Protein AF-A0A1M6B1M0-F1 (afdb_monomer)

Foldseek 3Di:
DAFLNDDAD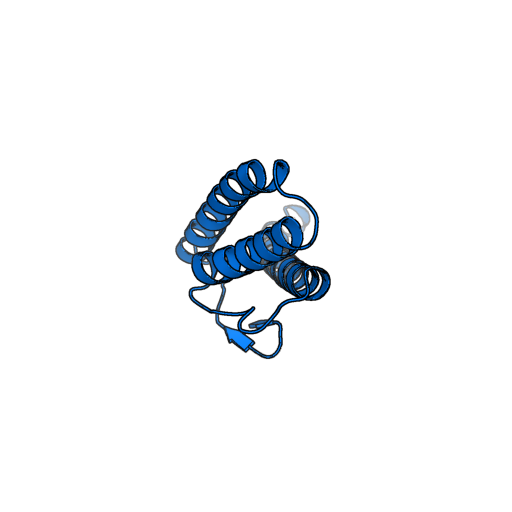AALVDPVLVVQLVVLVVVLVVLVVVLVVDDDLSSQQSLLVSLQSSCCRNGVDRRQVPPSGNVSSVVRVVVVVVVSVVNVVVVVVVVPVVVVD

pLDDT: mean 90.23, std 10.26, range [48.06, 97.62]

Solvent-accessible surface area (backbone atoms only — not comparable to full-atom values): 5712 Å² total; per-residue (Å²): 91,75,45,84,90,40,76,51,76,79,48,76,84,40,67,68,44,40,52,33,37,51,53,21,50,54,53,40,58,58,50,51,62,68,43,72,82,47,60,71,72,59,27,44,53,47,53,32,47,47,53,33,51,32,37,30,56,32,59,73,40,73,62,46,71,92,61,80,50,45,68,62,49,50,52,45,52,50,56,50,52,53,50,47,47,52,52,51,51,59,55,50,64,74,69,41,71,81,75,80,107

Organism: NCBI:txid1122934

Mean predicted aligned error: 5.0 Å

Sequence (101 aa):
MNINGIEFEFDSTDYLHMEKFEQAIDKMGETEKGLSELKGSAFIKGSVKMLADFFEDATGVKVLDGVTSYTKAQDCYYQLLDEVKRQKDTISAKYNPKRLR

Structure (mmCIF, N/CA/C/O backbone):
data_AF-A0A1M6B1M0-F1
#
_entry.id   AF-A0A1M6B1M0-F1
#
loop_
_atom_site.group_PDB
_atom_site.id
_atom_site.type_symbol
_atom_site.label_atom_id
_atom_site.label_alt_id
_atom_site.label_comp_id
_atom_site.label_asym_id
_atom_site.label_entity_id
_atom_site.label_seq_id
_atom_site.pdbx_PDB_ins_code
_atom_site.Cartn_x
_atom_site.Cartn_y
_atom_site.Cartn_z
_atom_site.occupancy
_atom_site.B_iso_or_equiv
_atom_site.auth_seq_id
_atom_site.auth_comp_id
_atom_site.auth_asym_id
_atom_site.auth_atom_id
_atom_site.pdbx_PDB_model_num
ATOM 1 N N . MET A 1 1 ? 5.750 -9.466 -8.560 1.00 90.06 1 MET A N 1
ATOM 2 C CA . MET A 1 1 ? 6.368 -9.261 -7.229 1.00 90.06 1 MET A CA 1
ATOM 3 C C . MET A 1 1 ? 5.600 -10.053 -6.173 1.00 90.06 1 MET A C 1
ATOM 5 O O . MET A 1 1 ? 4.511 -10.517 -6.481 1.00 90.06 1 MET A O 1
ATOM 9 N N . ASN A 1 2 ? 6.161 -10.249 -4.974 1.00 90.25 2 ASN A N 1
ATOM 10 C CA . ASN A 1 2 ? 5.520 -10.991 -3.880 1.00 90.25 2 ASN A CA 1
ATOM 11 C C . ASN A 1 2 ? 5.503 -10.123 -2.615 1.00 90.25 2 ASN A C 1
ATOM 13 O O . ASN A 1 2 ? 6.563 -9.695 -2.162 1.00 90.25 2 ASN A O 1
ATOM 17 N N . ILE A 1 3 ? 4.314 -9.858 -2.075 1.00 90.69 3 ILE A N 1
ATOM 18 C CA . ILE A 1 3 ? 4.119 -9.167 -0.794 1.00 90.69 3 ILE A CA 1
ATOM 19 C C . ILE A 1 3 ? 3.121 -9.979 0.019 1.00 90.69 3 ILE A C 1
ATOM 21 O O . ILE A 1 3 ? 2.111 -10.432 -0.512 1.00 90.69 3 ILE A O 1
ATOM 25 N N . ASN A 1 4 ? 3.395 -10.165 1.313 1.00 90.88 4 ASN A N 1
ATOM 26 C CA . ASN A 1 4 ? 2.534 -10.938 2.215 1.00 90.88 4 ASN A CA 1
ATOM 27 C C . ASN A 1 4 ? 2.244 -12.377 1.722 1.00 90.88 4 ASN A C 1
ATOM 29 O O . ASN A 1 4 ? 1.185 -12.935 1.991 1.00 90.88 4 ASN A O 1
ATOM 33 N N . GLY A 1 5 ? 3.167 -12.981 0.963 1.00 89.06 5 GLY A N 1
ATOM 34 C CA . GLY A 1 5 ? 2.970 -14.303 0.361 1.00 89.06 5 GLY A CA 1
ATOM 35 C C . GLY A 1 5 ? 2.018 -14.319 -0.840 1.00 89.06 5 GLY A C 1
ATOM 36 O O . GLY A 1 5 ? 1.734 -15.395 -1.361 1.00 89.06 5 GLY A O 1
ATOM 37 N N . ILE A 1 6 ? 1.542 -13.155 -1.289 1.00 91.94 6 ILE A N 1
ATOM 38 C CA . ILE A 1 6 ? 0.666 -12.994 -2.448 1.00 91.94 6 ILE A CA 1
ATOM 39 C C . ILE A 1 6 ? 1.498 -12.488 -3.622 1.00 91.94 6 ILE A C 1
ATOM 41 O O . ILE A 1 6 ? 2.168 -11.455 -3.543 1.00 91.94 6 ILE A O 1
ATOM 45 N N . GLU A 1 7 ? 1.444 -13.230 -4.724 1.00 91.44 7 GLU A N 1
ATOM 46 C CA . GLU A 1 7 ? 2.079 -12.846 -5.978 1.00 91.44 7 GLU A CA 1
ATOM 47 C C . GLU A 1 7 ? 1.119 -12.035 -6.842 1.00 91.44 7 GLU A C 1
ATOM 49 O O . GLU A 1 7 ? -0.029 -12.423 -7.057 1.00 91.44 7 GLU A O 1
ATOM 54 N N . PHE A 1 8 ? 1.605 -10.906 -7.348 1.00 91.38 8 PHE A N 1
ATOM 55 C CA . PHE A 1 8 ? 0.877 -10.063 -8.289 1.00 91.38 8 PHE A CA 1
ATOM 56 C C . PHE A 1 8 ? 1.840 -9.328 -9.219 1.00 91.38 8 PHE A C 1
ATOM 58 O O . PHE A 1 8 ? 3.043 -9.201 -8.951 1.00 91.38 8 PHE A O 1
ATOM 65 N N . GLU A 1 9 ? 1.305 -8.848 -10.333 1.00 89.75 9 GLU A N 1
ATOM 66 C CA . GLU A 1 9 ? 2.041 -8.068 -11.316 1.00 89.75 9 GLU A CA 1
ATOM 67 C C . GLU A 1 9 ? 1.825 -6.574 -11.069 1.00 89.75 9 GLU A C 1
ATOM 69 O O . GLU A 1 9 ? 0.696 -6.109 -10.940 1.00 89.75 9 GLU A O 1
ATOM 74 N N . PHE A 1 10 ? 2.924 -5.832 -10.968 1.00 91.31 10 PHE A N 1
ATOM 75 C CA . PHE A 1 10 ? 2.928 -4.377 -10.925 1.00 91.31 10 PHE A CA 1
ATOM 76 C C . PHE A 1 10 ? 4.209 -3.891 -11.597 1.00 91.31 10 PHE A C 1
ATOM 78 O O . PHE A 1 10 ? 5.314 -4.292 -11.213 1.00 91.31 10 PHE A O 1
ATOM 85 N N . ASP A 1 11 ? 4.042 -3.040 -12.600 1.00 90.38 11 ASP A N 1
ATOM 86 C CA . ASP A 1 11 ? 5.123 -2.494 -13.414 1.00 90.38 11 ASP A CA 1
ATOM 87 C C . ASP A 1 11 ? 5.062 -0.968 -13.351 1.00 90.38 11 ASP A C 1
ATOM 89 O O . ASP A 1 11 ? 4.191 -0.353 -13.956 1.00 90.38 11 ASP A O 1
ATOM 93 N N . SER A 1 12 ? 5.997 -0.347 -12.631 1.00 87.31 12 SER A N 1
ATOM 94 C CA . SER A 1 12 ? 6.082 1.110 -12.500 1.00 87.31 12 SER A CA 1
ATOM 95 C C . SER A 1 12 ? 6.546 1.802 -13.787 1.00 87.31 12 SER A C 1
ATOM 97 O O . SER A 1 12 ? 6.715 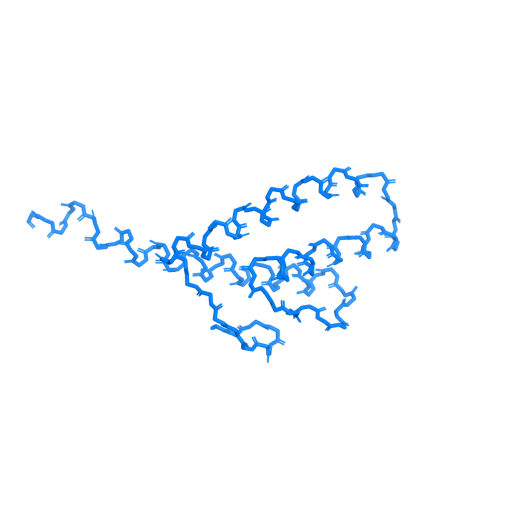3.022 -13.805 1.00 87.31 12 SER A O 1
ATOM 99 N N . THR A 1 13 ? 6.891 1.035 -14.819 1.00 86.69 13 THR A N 1
ATOM 100 C CA . THR A 1 13 ? 7.257 1.530 -16.148 1.00 86.69 13 THR A CA 1
ATOM 101 C C . THR A 1 13 ? 6.054 1.552 -17.093 1.00 86.69 13 THR A C 1
ATOM 103 O O . THR A 1 13 ? 6.089 2.263 -18.098 1.00 86.69 13 THR A O 1
ATOM 106 N N . ASP A 1 14 ? 4.974 0.849 -16.737 1.00 92.62 14 ASP A N 1
ATOM 107 C CA . ASP A 1 14 ? 3.675 0.937 -17.396 1.00 92.62 14 ASP A CA 1
ATOM 108 C C . ASP A 1 14 ? 2.905 2.156 -16.863 1.00 92.62 14 ASP A C 1
ATOM 110 O O . ASP A 1 14 ? 2.656 2.302 -15.661 1.00 92.62 14 ASP A O 1
ATOM 114 N N . TYR A 1 15 ? 2.512 3.049 -17.773 1.00 91.88 15 TYR A N 1
ATOM 115 C CA . TYR A 1 15 ? 1.792 4.267 -17.418 1.00 91.88 15 TYR A CA 1
ATOM 116 C C . TYR A 1 15 ? 0.413 3.977 -16.809 1.00 91.88 15 TYR A C 1
ATOM 118 O O . TYR A 1 15 ? -0.015 4.729 -15.941 1.00 91.88 15 TYR A O 1
ATOM 126 N N . LEU A 1 16 ? -0.264 2.889 -17.200 1.00 93.50 16 LEU A N 1
ATOM 127 C CA . LEU A 1 16 ? -1.577 2.525 -16.657 1.00 93.50 16 LEU A CA 1
ATOM 128 C C . LEU A 1 16 ? -1.472 2.057 -15.206 1.00 93.50 16 LEU A C 1
ATOM 130 O O . LEU A 1 16 ? -2.339 2.363 -14.388 1.00 93.50 16 LEU A O 1
ATOM 134 N N . HIS A 1 17 ? -0.419 1.310 -14.873 1.00 93.50 17 HIS A N 1
ATOM 135 C CA . HIS A 1 17 ? -0.155 0.902 -13.494 1.00 93.50 17 HIS A CA 1
ATOM 136 C C . HIS A 1 17 ? 0.209 2.103 -12.624 1.00 93.50 17 HIS A C 1
ATOM 138 O O . HIS A 1 17 ? -0.294 2.223 -11.508 1.00 93.50 17 HIS A O 1
ATOM 144 N N . MET A 1 18 ? 1.023 3.022 -13.147 1.00 94.31 18 MET A N 1
ATOM 145 C CA . MET A 1 18 ? 1.366 4.252 -12.435 1.00 94.31 18 MET A CA 1
ATOM 146 C C . MET A 1 18 ? 0.165 5.181 -12.244 1.00 94.31 18 MET A C 1
ATOM 148 O O . MET A 1 18 ? 0.008 5.724 -11.157 1.00 94.31 18 MET A O 1
ATOM 152 N N . GLU A 1 19 ? -0.716 5.314 -13.236 1.00 95.00 19 GLU A N 1
ATOM 153 C CA . GLU A 1 19 ? -1.931 6.125 -13.118 1.00 95.00 19 GLU A CA 1
ATOM 154 C C . GLU A 1 19 ? -2.862 5.581 -12.022 1.00 95.00 19 GLU A C 1
ATOM 156 O O . GLU A 1 19 ? -3.318 6.336 -11.164 1.00 95.00 19 GLU A O 1
ATOM 161 N N . LYS A 1 20 ? -3.086 4.260 -11.980 1.00 95.44 20 LYS A N 1
ATOM 162 C CA . LYS A 1 20 ? -3.862 3.620 -10.901 1.00 95.44 20 LYS A CA 1
ATOM 163 C C . LYS A 1 20 ? -3.209 3.798 -9.536 1.00 95.44 20 LYS A C 1
ATOM 165 O O . LYS A 1 20 ? -3.896 4.046 -8.550 1.00 95.44 20 LYS A O 1
ATOM 170 N N . PHE A 1 21 ? -1.886 3.675 -9.474 1.00 95.31 21 PHE A N 1
ATOM 171 C CA . PHE A 1 21 ? -1.124 3.869 -8.247 1.00 95.31 21 PHE A CA 1
ATOM 172 C C . PHE A 1 21 ? -1.250 5.306 -7.720 1.00 95.31 21 PHE A C 1
ATOM 174 O O . PHE A 1 21 ? -1.491 5.499 -6.531 1.00 95.31 21 PHE A O 1
ATOM 181 N N . GLU A 1 22 ? -1.138 6.312 -8.589 1.00 95.44 22 GLU A N 1
ATOM 182 C CA . GLU A 1 22 ? -1.311 7.725 -8.229 1.00 95.44 22 GLU A CA 1
ATOM 183 C C . GLU A 1 22 ? -2.743 8.014 -7.760 1.00 95.44 22 GLU A C 1
ATOM 185 O O . GLU A 1 22 ? -2.930 8.582 -6.685 1.00 95.44 22 GLU A O 1
ATOM 190 N N . GLN A 1 23 ? -3.754 7.517 -8.481 1.00 96.38 23 GLN A N 1
ATOM 191 C CA . GLN A 1 23 ? -5.159 7.624 -8.067 1.00 96.38 23 GLN A CA 1
ATOM 192 C C . GLN A 1 23 ? -5.414 6.970 -6.699 1.00 96.38 23 GLN A C 1
ATOM 194 O O . GLN A 1 23 ? -6.149 7.514 -5.870 1.00 96.38 23 GLN A O 1
ATOM 199 N N . ALA A 1 24 ? -4.793 5.816 -6.437 1.00 96.69 24 ALA A N 1
ATOM 200 C CA . ALA A 1 24 ? -4.891 5.135 -5.152 1.00 96.69 24 ALA A CA 1
ATOM 201 C C . ALA A 1 24 ? -4.230 5.944 -4.021 1.00 96.69 24 ALA A C 1
ATOM 203 O O . ALA A 1 24 ? -4.778 5.997 -2.920 1.00 96.69 24 ALA A O 1
ATOM 204 N N . ILE A 1 25 ? -3.095 6.610 -4.277 1.00 95.50 25 ILE A N 1
ATOM 205 C CA . ILE A 1 25 ? -2.459 7.520 -3.308 1.00 95.50 25 ILE A CA 1
ATOM 206 C C . ILE A 1 25 ? -3.373 8.703 -2.986 1.00 95.50 25 ILE A C 1
ATOM 208 O O . ILE A 1 25 ? -3.564 9.015 -1.808 1.00 95.50 25 ILE A O 1
ATOM 212 N N . ASP A 1 26 ? -3.957 9.343 -3.998 1.00 96.06 26 ASP A N 1
ATOM 213 C CA . ASP A 1 26 ? -4.834 10.498 -3.793 1.00 96.06 26 ASP A CA 1
ATOM 214 C C . ASP A 1 26 ? -6.047 10.118 -2.933 1.00 96.06 26 ASP A C 1
ATOM 216 O O . ASP A 1 26 ? -6.336 10.759 -1.917 1.00 96.06 26 ASP A O 1
ATOM 220 N N . LYS A 1 27 ? -6.697 8.997 -3.267 1.00 95.62 27 LYS A N 1
ATOM 221 C CA . LYS A 1 27 ? -7.819 8.446 -2.496 1.00 95.62 27 LYS A CA 1
ATOM 222 C C . LYS A 1 27 ? -7.415 8.051 -1.072 1.00 95.62 27 LYS A C 1
ATOM 224 O O . LYS A 1 27 ? -8.188 8.243 -0.127 1.00 95.62 27 LYS A O 1
ATOM 229 N N . MET A 1 28 ? -6.206 7.518 -0.891 1.00 95.25 28 MET A N 1
ATOM 230 C CA . MET A 1 28 ? -5.660 7.216 0.432 1.00 95.25 28 MET A CA 1
ATOM 231 C C . MET A 1 28 ? -5.529 8.494 1.272 1.00 95.25 28 MET A C 1
ATOM 233 O O . MET A 1 28 ? -5.975 8.511 2.418 1.00 95.25 28 MET A O 1
ATOM 237 N N . GLY A 1 29 ? -5.009 9.581 0.694 1.00 93.56 29 GLY A N 1
ATOM 238 C CA . GLY A 1 29 ? -4.884 10.876 1.369 1.00 93.56 29 GLY A CA 1
ATOM 239 C C . GLY A 1 29 ? -6.230 11.514 1.736 1.00 93.56 29 GLY A C 1
ATOM 240 O O . GLY A 1 29 ? -6.351 12.168 2.774 1.00 93.56 29 GLY A O 1
ATOM 241 N N . GLU A 1 30 ? -7.275 11.312 0.931 1.00 93.69 30 GLU A N 1
ATOM 242 C CA . GLU A 1 30 ? -8.642 11.710 1.298 1.00 93.69 30 GLU A CA 1
ATOM 243 C C . GLU A 1 30 ? -9.194 10.878 2.462 1.00 93.69 30 GLU A C 1
ATOM 245 O O . GLU A 1 30 ? -9.779 11.426 3.399 1.00 93.69 30 GLU A O 1
ATOM 250 N N . THR A 1 31 ? -8.958 9.566 2.434 1.00 93.38 31 THR A N 1
ATOM 251 C CA . THR A 1 31 ? -9.397 8.637 3.484 1.00 93.38 31 THR A CA 1
ATOM 252 C C . THR A 1 31 ? -8.709 8.937 4.816 1.00 93.38 31 THR A C 1
ATOM 254 O O . THR A 1 31 ? -9.362 8.947 5.862 1.00 93.38 31 THR A O 1
ATOM 257 N N . GLU A 1 32 ? -7.413 9.257 4.790 1.00 92.56 32 GLU A N 1
ATOM 258 C CA . GLU A 1 32 ? -6.618 9.596 5.973 1.00 92.56 32 GLU A CA 1
ATOM 259 C C . GLU A 1 32 ? -7.206 10.784 6.748 1.00 92.56 32 GLU A C 1
ATOM 261 O O . GLU A 1 32 ? -7.282 10.746 7.980 1.00 92.56 32 GLU A O 1
ATOM 266 N N . LYS A 1 33 ? -7.719 11.806 6.046 1.00 91.62 33 LYS A N 1
ATOM 267 C CA . LYS A 1 33 ? -8.374 12.964 6.681 1.00 91.62 33 LYS A CA 1
ATOM 268 C C . LYS A 1 33 ? -9.556 12.534 7.551 1.00 91.62 33 LYS A C 1
ATOM 270 O O . LYS A 1 33 ? -9.690 13.020 8.673 1.00 91.62 33 LYS 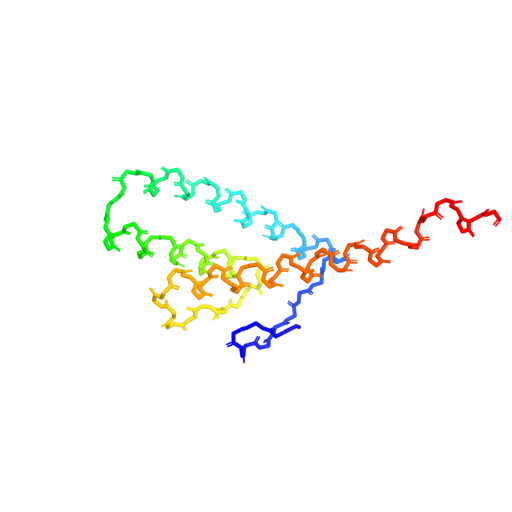A O 1
ATOM 275 N N . GLY A 1 34 ? -10.364 11.586 7.073 1.00 90.19 34 GLY A N 1
ATOM 276 C CA . GLY A 1 34 ? -11.506 11.039 7.813 1.00 90.19 34 GLY A CA 1
ATOM 277 C C . GLY A 1 34 ? -11.116 10.142 8.993 1.00 90.19 34 GLY A C 1
ATOM 278 O O . GLY A 1 34 ? -11.881 10.010 9.947 1.00 90.19 34 GLY A O 1
ATOM 279 N N . LEU A 1 35 ? -9.918 9.550 8.977 1.00 91.81 35 LEU A N 1
ATOM 280 C CA . LEU A 1 35 ? -9.430 8.722 10.084 1.00 91.81 35 LEU A CA 1
ATOM 281 C C . LEU A 1 35 ? -9.004 9.545 11.301 1.00 91.81 35 LEU A C 1
ATOM 283 O O . LEU A 1 35 ? -9.047 9.025 12.415 1.00 91.81 35 LEU A O 1
ATOM 287 N N .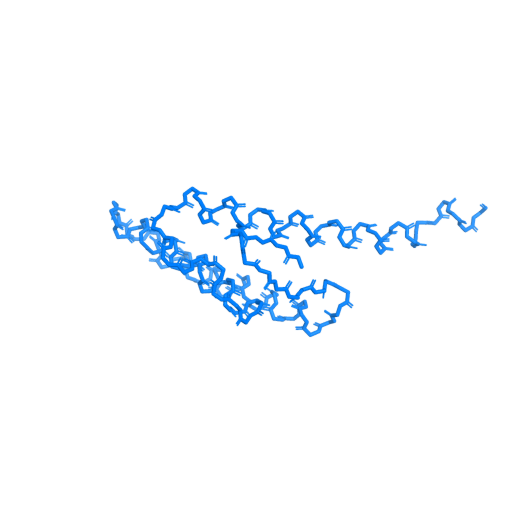 SER A 1 36 ? -8.619 10.810 11.110 1.00 84.88 36 SER A N 1
ATOM 288 C CA . SER A 1 36 ? -8.089 11.675 12.176 1.00 84.88 36 SER A CA 1
ATOM 289 C C . SER A 1 36 ? -9.054 11.901 13.353 1.00 84.88 36 SER A C 1
ATOM 291 O O . SER A 1 36 ? -8.617 12.169 14.473 1.00 84.88 36 SER A O 1
ATOM 293 N N . GLU A 1 37 ? -10.359 11.734 13.130 1.00 88.50 37 GLU A N 1
ATOM 294 C CA . GLU A 1 37 ? -11.399 11.880 14.155 1.00 88.50 37 GLU A CA 1
ATOM 295 C C . GLU A 1 37 ? -11.645 10.587 14.959 1.00 88.50 37 GLU A C 1
ATOM 297 O O . GLU A 1 37 ? -12.280 10.609 16.019 1.00 88.50 37 GLU A O 1
ATOM 302 N N . LEU A 1 38 ? -11.133 9.446 14.486 1.00 92.31 38 LEU A N 1
ATOM 303 C CA . LEU A 1 38 ? -11.331 8.137 15.107 1.00 92.31 38 LEU A CA 1
ATOM 304 C C . LEU A 1 38 ? -10.306 7.871 16.218 1.00 92.31 38 LEU A C 1
ATOM 306 O O . LEU A 1 38 ? -9.196 8.398 16.231 1.00 92.31 38 LEU A O 1
ATOM 310 N N . LYS A 1 39 ? -10.663 6.998 17.170 1.00 92.25 39 LYS A N 1
ATOM 311 C CA . LYS A 1 39 ? -9.791 6.613 18.294 1.00 92.25 39 LYS A CA 1
ATOM 312 C C . LYS A 1 39 ? -9.765 5.104 18.511 1.00 92.25 39 LYS A C 1
ATOM 314 O O . LYS A 1 39 ? -10.707 4.390 18.166 1.00 92.25 39 LYS A O 1
ATOM 319 N N . GLY A 1 40 ? -8.685 4.625 19.130 1.00 92.12 40 GLY A N 1
ATOM 320 C CA . GLY A 1 40 ? -8.549 3.237 19.576 1.00 92.12 40 GLY A CA 1
ATOM 321 C C . GLY A 1 40 ? -8.691 2.224 18.438 1.00 92.12 40 GLY A C 1
ATOM 322 O O . GLY A 1 40 ? -8.093 2.378 17.376 1.00 92.12 40 GLY A O 1
ATOM 323 N N . SER A 1 41 ? -9.495 1.181 18.649 1.00 93.69 41 SER A N 1
ATOM 324 C CA . SER A 1 41 ? -9.681 0.099 17.672 1.00 93.69 41 SER A CA 1
ATOM 325 C C . SER A 1 41 ? -10.310 0.560 16.353 1.00 93.69 41 SER A C 1
ATOM 327 O O . SER A 1 41 ? -9.998 -0.012 15.310 1.00 93.69 41 SER A O 1
ATOM 329 N N . ALA A 1 42 ? -11.153 1.599 16.372 1.00 94.25 42 ALA A N 1
ATOM 330 C CA . ALA A 1 42 ? -11.765 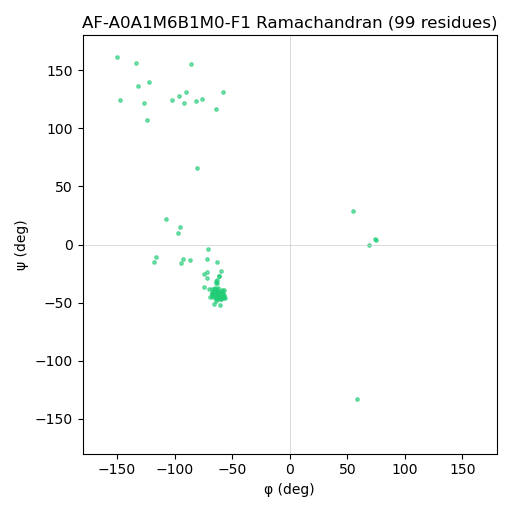2.151 15.164 1.00 94.25 42 ALA A CA 1
ATOM 331 C C . ALA A 1 42 ? -10.723 2.817 14.259 1.00 94.25 42 ALA A C 1
ATOM 333 O O . ALA A 1 42 ? -10.740 2.590 13.051 1.00 94.25 42 ALA A O 1
ATOM 334 N N . PHE A 1 43 ? -9.782 3.562 14.853 1.00 95.31 43 PHE A N 1
ATOM 335 C CA . PHE A 1 43 ? -8.656 4.147 14.127 1.00 95.31 43 PHE A CA 1
ATOM 336 C C . PHE A 1 43 ? -7.808 3.051 13.475 1.00 95.31 43 PHE A C 1
ATOM 338 O O . PHE A 1 43 ? -7.644 3.054 12.264 1.00 95.31 43 PHE A O 1
ATOM 345 N N . ILE A 1 44 ? -7.380 2.043 14.245 1.00 95.44 44 ILE A N 1
ATOM 346 C CA . ILE A 1 44 ? -6.551 0.941 13.727 1.00 95.44 44 ILE A CA 1
ATOM 347 C C . ILE A 1 44 ? -7.253 0.177 12.599 1.00 95.44 44 ILE A C 1
ATOM 349 O O . ILE A 1 44 ? -6.645 -0.081 11.561 1.00 95.44 44 ILE A O 1
ATOM 353 N N . LYS A 1 45 ? -8.537 -0.163 12.770 1.00 95.94 45 LYS A N 1
ATOM 354 C CA . LYS A 1 45 ? -9.322 -0.836 11.727 1.00 95.94 45 LYS A CA 1
ATOM 355 C C . LYS A 1 45 ? -9.439 0.030 10.472 1.00 95.94 45 LYS A C 1
ATOM 357 O O . LYS A 1 45 ? -9.319 -0.494 9.369 1.00 95.94 45 LYS A O 1
ATOM 362 N N . GLY A 1 46 ? -9.664 1.331 10.643 1.00 96.19 46 GLY A N 1
ATOM 363 C CA . GLY A 1 46 ? -9.714 2.292 9.549 1.00 96.19 46 GLY A CA 1
ATOM 364 C C . GLY A 1 46 ? -8.383 2.400 8.806 1.00 96.19 46 GLY A C 1
ATOM 365 O O . GLY A 1 46 ? -8.374 2.316 7.585 1.00 96.19 46 GLY A O 1
ATOM 366 N N . SER A 1 47 ? -7.259 2.476 9.522 1.00 95.94 47 SER A N 1
ATOM 367 C CA . SER A 1 47 ? -5.918 2.531 8.927 1.00 95.94 47 S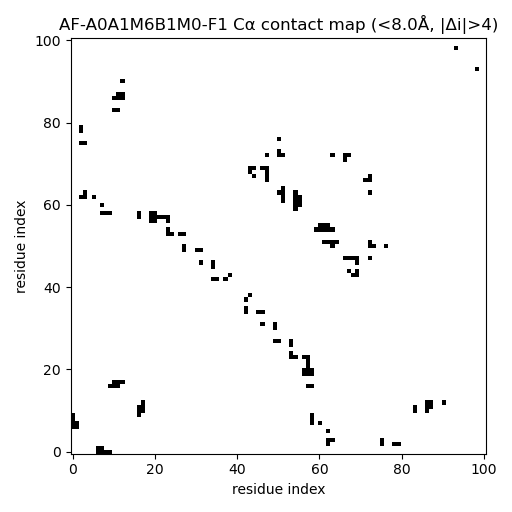ER A CA 1
ATOM 368 C C . SER A 1 47 ? -5.556 1.251 8.171 1.00 95.94 47 SER A C 1
ATOM 370 O O . SER A 1 47 ? -5.024 1.321 7.068 1.00 95.94 47 SER A O 1
ATOM 372 N N . VAL A 1 48 ? -5.871 0.072 8.722 1.00 97.00 48 VAL A N 1
ATOM 373 C CA . VAL A 1 48 ? -5.666 -1.210 8.020 1.00 97.00 48 VAL A CA 1
ATOM 374 C C . VAL A 1 48 ? -6.528 -1.282 6.764 1.00 97.00 48 VAL A C 1
ATOM 376 O O . VAL A 1 48 ? -6.031 -1.661 5.708 1.00 97.00 48 VAL A O 1
ATOM 379 N N . LYS A 1 49 ? -7.804 -0.887 6.862 1.00 96.50 49 LYS A N 1
ATOM 380 C CA . LYS A 1 49 ? -8.707 -0.860 5.710 1.00 96.50 49 LYS A CA 1
ATOM 381 C C . LYS A 1 49 ? -8.221 0.109 4.634 1.00 96.50 49 LYS A C 1
ATOM 383 O O . LYS A 1 49 ? -8.235 -0.255 3.471 1.00 96.50 49 LYS A O 1
ATOM 388 N N . MET A 1 50 ? -7.767 1.297 5.018 1.00 97.31 50 MET A N 1
ATOM 389 C CA . MET A 1 50 ? -7.216 2.286 4.094 1.00 97.31 50 MET A CA 1
ATOM 390 C C . MET A 1 50 ? -6.040 1.709 3.294 1.00 97.31 50 MET A C 1
ATOM 392 O O . MET A 1 50 ? -6.004 1.854 2.077 1.00 97.31 50 MET A O 1
ATOM 396 N N . LEU A 1 51 ? -5.116 1.001 3.955 1.00 97.50 51 LEU A N 1
ATOM 397 C CA . LEU A 1 51 ? -4.008 0.330 3.268 1.00 97.50 51 LEU A CA 1
ATOM 398 C C . LEU A 1 51 ? -4.489 -0.833 2.387 1.00 97.50 51 LEU A C 1
ATOM 400 O O . LEU A 1 51 ? -3.959 -1.026 1.297 1.00 97.50 51 LEU A O 1
ATOM 404 N N . ALA A 1 52 ? -5.486 -1.604 2.829 1.00 96.75 52 ALA A N 1
ATOM 405 C CA . ALA A 1 52 ? -6.051 -2.696 2.035 1.00 96.75 52 ALA A CA 1
ATOM 406 C C . ALA A 1 52 ? -6.730 -2.179 0.759 1.00 96.75 52 ALA A C 1
ATOM 408 O O . ALA A 1 52 ? -6.456 -2.691 -0.324 1.00 96.75 52 ALA A O 1
ATOM 409 N N . ASP A 1 53 ? -7.543 -1.130 0.887 1.00 97.06 53 ASP A N 1
ATOM 410 C CA . ASP A 1 53 ? -8.213 -0.473 -0.233 1.00 97.06 53 ASP A CA 1
ATOM 411 C C . ASP A 1 53 ? -7.170 0.105 -1.207 1.00 97.06 53 ASP A C 1
ATOM 413 O O . ASP A 1 53 ? -7.287 -0.104 -2.409 1.00 97.06 53 ASP A O 1
ATOM 417 N N . PHE A 1 54 ? -6.090 0.719 -0.702 1.00 97.62 54 PHE A N 1
ATOM 418 C CA . PHE A 1 54 ? -4.973 1.178 -1.534 1.00 97.62 54 PHE A CA 1
ATOM 419 C C . PHE A 1 54 ? -4.356 0.045 -2.373 1.00 97.62 54 PHE A C 1
ATOM 421 O O . PHE A 1 54 ? -4.130 0.227 -3.567 1.00 97.62 54 PHE A O 1
ATOM 428 N N . PHE A 1 55 ? -4.098 -1.130 -1.786 1.00 96.12 55 PHE A N 1
ATOM 429 C CA . PHE A 1 55 ? -3.560 -2.270 -2.538 1.00 96.12 55 PHE A CA 1
ATOM 430 C C . PHE A 1 55 ? -4.531 -2.751 -3.618 1.00 96.12 55 PHE A C 1
ATOM 432 O O . PHE A 1 55 ? -4.106 -2.995 -4.749 1.00 96.12 55 PHE A O 1
ATOM 439 N N . GLU A 1 56 ? -5.818 -2.865 -3.289 1.00 95.94 56 GLU A N 1
ATOM 440 C CA . GLU A 1 56 ? -6.846 -3.276 -4.2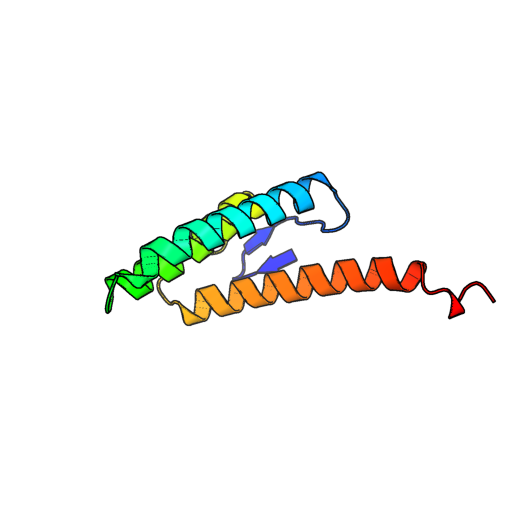48 1.00 95.94 56 GLU A CA 1
ATOM 441 C C . GLU A 1 56 ? -6.989 -2.264 -5.392 1.00 95.94 56 GLU A C 1
ATOM 443 O O . GLU A 1 56 ? -7.049 -2.666 -6.550 1.00 95.94 56 GLU A O 1
ATOM 448 N N . ASP A 1 57 ? -6.968 -0.965 -5.097 1.00 95.38 57 ASP A N 1
ATOM 449 C CA . ASP A 1 57 ? -7.079 0.092 -6.104 1.00 95.38 57 ASP A CA 1
ATOM 450 C C . ASP A 1 57 ? -5.822 0.170 -6.993 1.00 95.38 57 ASP A C 1
ATOM 452 O O . ASP A 1 57 ? -5.925 0.242 -8.220 1.00 95.38 57 ASP A O 1
ATOM 456 N N . ALA A 1 58 ? -4.628 0.113 -6.394 1.00 94.50 58 ALA A N 1
ATOM 457 C CA . ALA A 1 58 ? -3.363 0.262 -7.113 1.00 94.50 58 ALA A CA 1
ATOM 458 C C . ALA A 1 58 ? -2.993 -0.977 -7.943 1.00 94.50 58 ALA A C 1
ATOM 460 O O . ALA A 1 58 ? -2.412 -0.853 -9.020 1.00 94.50 58 ALA A O 1
ATOM 461 N N . THR A 1 59 ? -3.300 -2.178 -7.440 1.00 92.69 59 THR A N 1
ATOM 462 C CA . THR A 1 59 ? -2.819 -3.448 -8.020 1.00 92.69 59 THR A CA 1
ATOM 463 C C . THR A 1 59 ? -3.940 -4.355 -8.525 1.00 92.69 59 THR A C 1
ATOM 465 O O . THR A 1 59 ? -3.678 -5.300 -9.264 1.00 92.69 59 THR A O 1
ATOM 468 N N . GLY A 1 60 ? -5.194 -4.100 -8.141 1.00 92.88 60 GLY A N 1
ATOM 469 C CA . GLY A 1 60 ? -6.321 -5.002 -8.396 1.00 92.88 60 GLY A CA 1
ATOM 470 C C . GLY A 1 60 ? -6.347 -6.244 -7.497 1.00 92.88 60 GLY A C 1
ATOM 471 O O . GLY A 1 60 ? -7.197 -7.112 -7.696 1.00 92.88 60 GLY A O 1
ATOM 472 N N . VAL A 1 61 ? -5.427 -6.363 -6.530 1.00 94.00 61 VAL A N 1
ATOM 473 C CA . VAL A 1 61 ? -5.229 -7.576 -5.724 1.00 94.00 61 VAL A CA 1
ATOM 474 C C . VAL A 1 61 ? -5.392 -7.299 -4.231 1.00 94.00 61 VAL A C 1
ATOM 476 O O . VAL A 1 61 ? -4.902 -6.309 -3.690 1.00 94.00 61 VAL A O 1
ATOM 479 N N . LYS A 1 62 ? -6.042 -8.238 -3.537 1.00 94.25 62 LYS A N 1
ATOM 480 C CA . LYS A 1 62 ? -6.299 -8.194 -2.090 1.00 94.25 62 LYS A CA 1
ATOM 481 C C . LYS A 1 62 ? -5.085 -8.631 -1.267 1.00 94.25 62 LYS A C 1
ATOM 483 O O . LYS A 1 62 ? -5.113 -9.659 -0.597 1.00 94.25 62 LYS A O 1
ATOM 488 N N . VAL A 1 63 ? -4.004 -7.855 -1.313 1.00 93.06 63 VAL A N 1
ATOM 489 C CA . VAL A 1 63 ? -2.724 -8.195 -0.650 1.00 93.06 63 VAL A CA 1
ATOM 490 C C . VAL A 1 63 ? -2.855 -8.316 0.878 1.00 93.06 63 VAL A C 1
ATOM 492 O O . VAL A 1 63 ? -2.109 -9.054 1.523 1.00 93.06 63 VAL A O 1
ATOM 495 N N . LEU A 1 64 ? -3.815 -7.609 1.475 1.00 94.88 64 LEU A N 1
ATOM 496 C CA . LEU A 1 64 ? -4.015 -7.545 2.925 1.00 94.88 64 LEU A CA 1
ATOM 497 C C . LEU A 1 64 ? -5.249 -8.318 3.413 1.00 94.88 64 LEU A C 1
ATOM 499 O O . LEU A 1 64 ? -5.751 -8.038 4.503 1.00 94.88 64 LEU A O 1
ATOM 503 N N . ASP A 1 65 ? -5.742 -9.293 2.642 1.00 93.00 65 ASP A N 1
ATOM 504 C CA . ASP A 1 65 ? -6.892 -10.095 3.070 1.00 93.00 65 ASP A CA 1
ATOM 505 C C . ASP A 1 65 ? -6.615 -10.812 4.406 1.00 93.00 65 ASP A C 1
ATOM 507 O O . ASP A 1 65 ? -5.551 -11.393 4.631 1.00 93.00 65 ASP A O 1
ATOM 511 N N . GLY A 1 66 ? -7.558 -10.705 5.342 1.00 91.44 66 GLY A N 1
ATOM 512 C CA . GLY A 1 66 ? -7.424 -11.229 6.705 1.00 91.44 66 GLY A CA 1
ATOM 513 C C . GLY A 1 66 ? -6.398 -10.524 7.610 1.00 91.44 66 GLY A C 1
ATOM 514 O O . GLY A 1 66 ? -6.268 -10.895 8.781 1.00 91.44 66 GLY A O 1
ATOM 515 N N . VAL A 1 67 ? -5.682 -9.497 7.137 1.00 93.94 67 VAL A N 1
ATOM 516 C CA . VAL A 1 67 ? -4.735 -8.740 7.969 1.00 93.94 67 VAL A CA 1
ATOM 517 C C . VAL A 1 67 ? -5.501 -7.790 8.889 1.00 93.94 67 VAL A C 1
ATOM 519 O O . VAL A 1 67 ? -6.295 -6.968 8.450 1.00 93.94 67 VAL A O 1
ATOM 522 N N . THR A 1 68 ? -5.246 -7.884 10.195 1.00 94.12 68 THR A N 1
ATOM 523 C CA . THR A 1 68 ? -5.866 -7.021 11.223 1.00 94.12 68 THR A CA 1
ATOM 524 C C . THR A 1 68 ? -4.860 -6.136 11.959 1.00 94.12 68 THR A C 1
ATOM 526 O O . THR A 1 68 ? -5.243 -5.230 12.697 1.00 94.12 68 THR A O 1
ATOM 529 N N . SER A 1 69 ? -3.565 -6.394 11.768 1.00 95.44 69 SER A N 1
ATOM 530 C CA . SER A 1 69 ? -2.475 -5.636 12.379 1.00 95.44 69 SER A CA 1
ATOM 531 C C . SER A 1 69 ? -2.049 -4.499 11.459 1.00 95.44 69 SER A C 1
ATOM 533 O O . SER A 1 69 ? -1.601 -4.747 10.340 1.00 95.44 69 SER A O 1
ATOM 535 N N . TYR A 1 70 ? -2.129 -3.265 11.960 1.00 94.94 70 TYR A N 1
ATOM 536 C CA . TYR A 1 70 ? -1.646 -2.087 11.240 1.00 94.94 70 TYR A CA 1
ATOM 537 C C . TYR A 1 70 ? -0.162 -2.191 10.889 1.00 94.94 70 TYR A C 1
ATOM 539 O O . TYR A 1 70 ? 0.199 -1.940 9.749 1.00 94.94 70 TYR A O 1
ATOM 547 N N . THR A 1 71 ? 0.684 -2.637 11.821 1.00 96.12 71 THR A N 1
ATOM 548 C CA . THR A 1 71 ? 2.125 -2.789 11.571 1.00 96.12 71 THR A CA 1
ATOM 549 C C . THR A 1 71 ? 2.394 -3.723 10.394 1.00 96.12 71 THR A C 1
ATOM 551 O O . THR A 1 71 ? 3.132 -3.358 9.492 1.00 96.12 71 THR A O 1
AT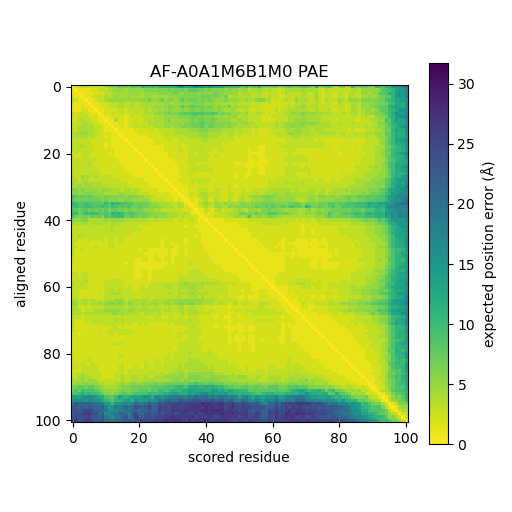OM 554 N N . LYS A 1 72 ? 1.715 -4.878 10.328 1.00 95.25 72 LYS A N 1
ATOM 555 C CA . LYS A 1 72 ? 1.858 -5.793 9.184 1.00 95.25 72 LYS A CA 1
ATOM 556 C C . LYS A 1 72 ? 1.388 -5.167 7.871 1.00 95.25 72 LYS A C 1
ATOM 558 O O . LYS A 1 72 ? 2.046 -5.334 6.850 1.00 95.25 72 LYS A O 1
ATOM 563 N N . ALA A 1 73 ? 0.258 -4.460 7.893 1.00 96.38 73 ALA A N 1
ATOM 564 C CA . ALA A 1 73 ? -0.252 -3.756 6.718 1.00 96.38 73 ALA A CA 1
ATOM 565 C C . ALA A 1 73 ? 0.732 -2.675 6.235 1.00 96.38 73 ALA A C 1
ATOM 567 O O . ALA A 1 73 ? 0.985 -2.552 5.038 1.00 96.38 73 ALA A O 1
ATOM 568 N N . GLN A 1 74 ? 1.326 -1.935 7.171 1.00 96.69 74 GLN A N 1
ATOM 569 C CA . GLN A 1 74 ? 2.312 -0.896 6.904 1.00 96.69 74 GLN A CA 1
ATOM 570 C C . GLN A 1 74 ? 3.619 -1.475 6.344 1.00 96.69 74 GLN A C 1
ATOM 572 O O . GLN A 1 74 ? 4.153 -0.937 5.378 1.00 96.69 74 GLN A O 1
ATOM 577 N N . ASP A 1 75 ? 4.104 -2.592 6.888 1.00 96.94 75 ASP A N 1
ATOM 578 C CA . ASP A 1 75 ? 5.293 -3.279 6.371 1.00 96.94 75 ASP A CA 1
ATOM 579 C C . ASP A 1 75 ? 5.090 -3.708 4.911 1.00 96.94 75 ASP A C 1
ATOM 581 O O . ASP A 1 75 ? 5.966 -3.507 4.072 1.00 96.94 75 ASP A O 1
ATOM 585 N N . CYS A 1 76 ? 3.906 -4.236 4.581 1.00 95.69 76 CYS A N 1
ATOM 586 C CA . CYS A 1 76 ? 3.549 -4.580 3.204 1.00 95.69 76 CYS A CA 1
ATOM 587 C C . CYS A 1 76 ? 3.545 -3.341 2.302 1.00 95.69 76 CYS A C 1
ATOM 589 O O . CYS A 1 76 ? 4.085 -3.377 1.197 1.00 95.69 76 CYS A O 1
ATOM 591 N N . TYR A 1 77 ? 2.961 -2.235 2.770 1.00 96.62 77 TYR A N 1
ATOM 592 C CA . TYR A 1 77 ? 2.949 -0.972 2.033 1.00 96.62 77 TYR A CA 1
ATOM 593 C C . TYR A 1 77 ? 4.371 -0.474 1.732 1.00 96.62 77 TYR A C 1
ATOM 595 O O . TYR A 1 77 ? 4.673 -0.138 0.588 1.00 96.62 77 TYR A O 1
ATOM 603 N N . TYR A 1 78 ? 5.281 -0.505 2.711 1.00 96.44 78 TYR A N 1
ATOM 604 C CA . TYR A 1 78 ? 6.677 -0.123 2.484 1.00 96.44 78 TYR A CA 1
ATOM 605 C C . TYR A 1 78 ? 7.411 -1.059 1.522 1.00 96.44 78 TYR A C 1
ATOM 607 O O . TYR A 1 78 ? 8.155 -0.573 0.675 1.00 96.44 78 TYR A O 1
ATOM 615 N N . GLN A 1 79 ? 7.151 -2.369 1.574 1.00 95.75 79 GLN A N 1
ATOM 616 C CA . GLN A 1 79 ? 7.701 -3.311 0.592 1.00 95.75 79 GLN A CA 1
ATOM 617 C C . GLN A 1 79 ? 7.283 -2.961 -0.843 1.00 95.75 79 GLN A C 1
ATOM 619 O O . GLN A 1 79 ? 8.104 -3.050 -1.756 1.00 95.75 79 GLN A O 1
ATOM 624 N N . LEU A 1 80 ? 6.033 -2.525 -1.050 1.00 94.94 80 LEU A N 1
ATOM 625 C CA . LEU A 1 80 ? 5.588 -2.047 -2.360 1.00 94.94 80 LEU A CA 1
ATOM 626 C C . LEU A 1 80 ? 6.356 -0.790 -2.773 1.00 94.94 80 LEU A C 1
ATOM 628 O O . LEU A 1 80 ? 6.872 -0.736 -3.886 1.00 94.94 80 LEU A O 1
ATOM 632 N N . LEU A 1 81 ? 6.458 0.204 -1.885 1.00 94.62 81 LEU A N 1
ATOM 633 C CA . LEU A 1 81 ? 7.157 1.458 -2.184 1.00 94.62 81 LEU A CA 1
ATOM 634 C C . LEU A 1 81 ? 8.633 1.242 -2.532 1.00 94.62 81 LEU A C 1
ATOM 636 O O . LEU A 1 81 ? 9.137 1.872 -3.464 1.00 94.62 81 LEU A O 1
ATOM 640 N N . ASP A 1 82 ? 9.315 0.350 -1.817 1.00 94.56 82 ASP A N 1
ATOM 641 C CA . ASP A 1 82 ? 10.707 0.002 -2.096 1.00 94.56 82 ASP A CA 1
ATOM 642 C C . ASP A 1 82 ? 10.861 -0.652 -3.473 1.00 94.56 82 ASP A C 1
ATOM 644 O O . ASP A 1 82 ? 11.789 -0.326 -4.218 1.00 94.56 82 ASP A O 1
ATOM 648 N N . GLU A 1 83 ? 9.924 -1.520 -3.859 1.00 92.25 83 GLU A N 1
ATOM 649 C CA . GLU A 1 83 ? 9.921 -2.140 -5.181 1.00 92.25 83 GLU A CA 1
ATOM 650 C C . GLU A 1 83 ? 9.646 -1.116 -6.295 1.00 92.25 83 GLU A C 1
ATOM 652 O O . GLU A 1 83 ? 10.378 -1.081 -7.287 1.00 92.25 83 GLU A O 1
ATOM 657 N N . VAL A 1 84 ? 8.664 -0.225 -6.115 1.00 91.88 84 VAL A N 1
ATOM 658 C CA . VAL A 1 84 ? 8.402 0.877 -7.059 1.00 91.88 84 VAL A CA 1
AT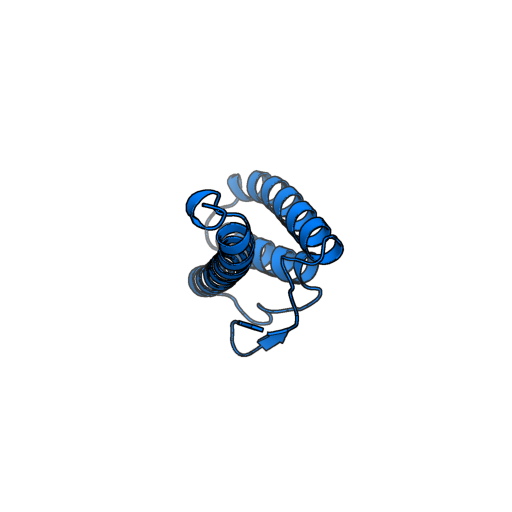OM 659 C C . VAL A 1 84 ? 9.645 1.752 -7.211 1.00 91.88 84 VAL A C 1
ATOM 661 O O . VAL A 1 84 ? 10.062 2.073 -8.326 1.00 91.88 84 VAL A O 1
ATOM 664 N N . LYS A 1 85 ? 10.293 2.110 -6.099 1.00 91.69 85 LYS A N 1
ATOM 665 C CA . LYS A 1 85 ? 11.536 2.885 -6.117 1.00 91.69 85 LYS A CA 1
ATOM 666 C C . LYS A 1 85 ? 12.639 2.157 -6.886 1.00 91.69 85 LYS A C 1
ATOM 668 O O . LYS A 1 85 ? 13.265 2.763 -7.753 1.00 91.69 85 LYS A O 1
ATOM 673 N N . ARG A 1 86 ? 12.841 0.859 -6.637 1.00 91.69 86 ARG A N 1
ATOM 674 C CA . ARG A 1 86 ? 13.833 0.024 -7.337 1.00 91.69 86 ARG A CA 1
ATOM 675 C C . ARG A 1 86 ? 13.619 0.029 -8.853 1.00 91.69 86 ARG A C 1
ATOM 677 O O . ARG A 1 86 ? 14.585 0.144 -9.616 1.00 91.69 86 ARG A O 1
ATOM 684 N N . GLN A 1 87 ? 12.370 -0.082 -9.301 1.00 89.62 87 GLN A N 1
ATOM 685 C CA . GLN A 1 87 ? 12.019 -0.041 -10.721 1.00 89.62 87 GLN A CA 1
ATOM 686 C C . GLN A 1 87 ? 12.299 1.347 -11.329 1.00 89.62 87 GLN A C 1
ATOM 688 O O . GLN A 1 87 ? 12.974 1.442 -12.361 1.00 89.62 87 GLN A O 1
ATOM 693 N N . LYS A 1 88 ? 11.914 2.436 -10.648 1.00 87.12 88 LYS A N 1
ATOM 694 C CA . LYS A 1 88 ? 12.205 3.818 -11.084 1.00 87.12 88 LYS A CA 1
ATOM 695 C C . LYS A 1 88 ? 13.704 4.136 -11.131 1.00 87.12 88 LYS A C 1
ATOM 697 O O . LYS A 1 88 ? 14.166 4.757 -12.093 1.00 87.12 88 LYS A O 1
ATOM 702 N N . ASP A 1 89 ? 14.477 3.691 -10.142 1.00 88.81 89 ASP A N 1
ATOM 703 C CA . ASP A 1 89 ? 15.934 3.866 -10.102 1.00 88.81 89 ASP A CA 1
ATOM 704 C C . ASP A 1 89 ? 16.607 3.137 -11.275 1.00 88.81 89 ASP A C 1
ATOM 706 O O . ASP A 1 89 ? 17.517 3.672 -11.915 1.00 88.81 89 ASP A O 1
ATOM 710 N N . THR A 1 90 ? 16.107 1.948 -11.628 1.00 86.44 90 THR A N 1
ATOM 711 C CA . THR A 1 90 ? 16.594 1.164 -12.774 1.00 86.44 90 THR A CA 1
ATOM 712 C C . THR A 1 90 ? 16.384 1.896 -14.103 1.00 86.44 90 THR A C 1
ATOM 714 O O . THR A 1 90 ? 17.274 1.887 -14.958 1.00 86.44 90 THR A O 1
ATOM 717 N N . ILE A 1 91 ? 15.238 2.560 -14.286 1.00 81.94 91 ILE A N 1
ATOM 718 C CA . ILE A 1 91 ? 14.981 3.401 -15.466 1.00 81.94 91 ILE A CA 1
ATOM 719 C C . ILE A 1 91 ? 15.920 4.608 -15.457 1.00 81.94 91 ILE A C 1
ATOM 721 O O . ILE A 1 91 ? 16.629 4.861 -16.431 1.00 81.94 91 ILE A O 1
ATOM 725 N N . SER A 1 92 ? 15.965 5.333 -14.341 1.00 76.75 92 SER A N 1
ATOM 726 C CA . SER A 1 92 ? 16.696 6.599 -14.221 1.00 76.75 92 SER A CA 1
ATOM 727 C C . SER A 1 92 ? 18.207 6.415 -14.405 1.00 76.75 92 SER A C 1
ATOM 729 O O . SER A 1 92 ? 18.873 7.255 -15.012 1.00 76.75 92 SER A O 1
ATOM 731 N N . ALA A 1 93 ? 18.757 5.273 -13.979 1.00 78.00 93 ALA A N 1
ATOM 732 C CA . ALA A 1 93 ? 20.153 4.903 -14.205 1.00 78.00 93 ALA A CA 1
ATOM 733 C C . ALA A 1 93 ? 20.526 4.773 -15.697 1.00 78.00 93 ALA A C 1
ATOM 735 O O . ALA A 1 93 ? 21.689 4.995 -16.051 1.00 78.00 93 ALA A O 1
ATOM 736 N N . LYS A 1 94 ? 19.572 4.444 -16.584 1.00 66.94 94 LYS A N 1
ATOM 737 C CA . LYS A 1 94 ? 19.800 4.396 -18.042 1.00 66.94 94 LYS A CA 1
ATOM 738 C C . LYS A 1 94 ? 19.951 5.789 -18.657 1.00 66.94 94 LYS A C 1
ATOM 740 O O . LYS A 1 94 ? 20.689 5.935 -19.623 1.00 66.94 94 LYS A O 1
ATOM 745 N N . TYR A 1 95 ? 19.319 6.801 -18.068 1.00 62.91 95 TYR A N 1
ATOM 746 C CA . TYR A 1 95 ? 19.341 8.187 -18.548 1.00 62.91 95 TYR A CA 1
ATOM 747 C C . TYR A 1 95 ? 20.376 9.066 -17.828 1.00 62.91 95 TYR A C 1
ATOM 749 O O . TYR A 1 95 ? 20.390 10.281 -18.011 1.00 62.91 95 TYR A O 1
ATOM 757 N N . ASN A 1 96 ? 21.266 8.477 -17.019 1.00 60.34 96 ASN A N 1
ATOM 758 C CA . ASN A 1 96 ? 22.302 9.226 -16.315 1.00 60.34 96 ASN A CA 1
ATOM 759 C C . ASN A 1 96 ? 23.281 9.874 -17.324 1.00 60.34 96 ASN A C 1
ATOM 761 O O . ASN A 1 96 ? 24.011 9.149 -18.009 1.00 60.34 96 ASN A O 1
ATOM 765 N N . PRO A 1 97 ? 23.374 11.218 -17.395 1.00 58.66 97 PRO A N 1
ATOM 766 C CA . PRO A 1 97 ? 24.187 11.920 -18.391 1.00 58.66 97 PRO A CA 1
ATOM 767 C C . PRO A 1 97 ? 25.692 11.629 -18.283 1.00 58.66 97 PRO A C 1
ATOM 769 O O . PRO A 1 97 ? 26.430 11.872 -19.234 1.00 58.66 97 PRO A O 1
ATOM 772 N N . LYS A 1 98 ? 26.164 11.059 -17.163 1.00 58.84 98 LYS A N 1
ATOM 773 C CA . LYS A 1 98 ? 27.552 10.587 -17.015 1.00 58.84 98 LYS A CA 1
ATOM 774 C C . LYS A 1 98 ? 27.880 9.320 -17.824 1.00 58.84 98 LYS A C 1
ATOM 776 O O . LYS A 1 98 ? 29.052 8.991 -17.921 1.00 58.84 98 LYS A O 1
ATOM 781 N N . ARG A 1 99 ? 26.886 8.608 -18.377 1.00 52.12 99 ARG A N 1
ATOM 782 C CA . ARG A 1 99 ? 27.085 7.443 -19.269 1.00 52.12 99 ARG A CA 1
ATOM 783 C C . ARG A 1 99 ? 27.109 7.794 -20.761 1.00 52.12 99 ARG A C 1
ATOM 785 O O . ARG A 1 99 ? 27.469 6.945 -21.564 1.00 52.12 99 ARG A O 1
ATOM 792 N N . LEU A 1 100 ? 26.703 9.011 -21.126 1.00 56.06 100 LEU A N 1
ATOM 793 C CA . LEU A 1 100 ? 26.682 9.509 -22.509 1.00 56.06 100 LEU A CA 1
ATOM 794 C C . LEU A 1 100 ? 27.948 10.317 -22.862 1.00 56.06 100 LEU A C 1
ATOM 796 O O . LEU A 1 100 ? 27.952 11.054 -23.846 1.00 56.06 100 LEU A O 1
ATOM 800 N N . ARG A 1 101 ? 29.000 10.214 -22.042 1.00 48.06 101 ARG A N 1
ATOM 801 C CA . ARG A 1 101 ? 30.324 10.800 -22.272 1.00 48.06 101 ARG A CA 1
ATOM 802 C C . ARG A 1 101 ? 31.385 9.717 -22.274 1.00 48.06 101 ARG A C 1
ATOM 804 O O . ARG A 1 101 ? 31.254 8.798 -21.437 1.00 48.06 101 ARG A O 1
#

Radius of gyration: 15.84 Å; Cα contacts (8 Å, |Δi|>4): 92; chains: 1; bounding box: 42×27×42 Å

Secondary structure (DSSP, 8-state):
-EETTEE----TTSHHHHHHHHHHHHHHHHHHHHHTT--HHHHHHHHHHHHHHHHHHHHSS-TTTT---HHHHHHHHHHHHHHHHHHHHHHHHHT-GGG--

InterPro domains:
  IPR046655 Domainn of unknown function DUF6673 [PF20378] (1-99)

Nearest PDB structures (foldseek):
  5wd9-assembly1_A  TM=4.315E-01  e=1.473E+00  Legionella pneumophila subsp. pneumophila ATCC 43290
  6myo-assembly1_D  TM=3.972E-01  e=7.861E+00  Gallus gallus